Protein AF-A0A673L9M4-F1 (afdb_monomer_lite)

Organism: NCBI:txid307959

InterPro domains:
  IPR001152 Beta-thymosin [PF01290] (3-33)
  IPR001152 Beta-thymosin [PS00500] (18-29)
  IPR001152 Beta-thymosin [PTHR12021] (1-33)
  IPR001152 Beta-thymosin [SM00152] (7-40)
  IPR038386 Beta-thymosin superfamily [G3DSA:1.20.5.520] (2-35)

Sequence (58 aa):
MSDKPDLTEIARFDKTKLKKTETKEKNPLPTKESECLLHYSIHNNATLPHPNTSLSLS

Foldseek 3Di:
DDPDDDCVCVVPPDPVPDDDDDDDDPDDDQDPVNVVVVVVVVVVVVDPPPPDDDDDDD

Radius of gyration: 30.65 Å; chains: 1; bounding box: 57×30×88 Å

Secondary structure (DSSP, 8-state):
-------HHHHH--GGGSPP-----SSPPPPHHHHHHHHHHHHHHS----S-------

Structure (mmCIF, N/CA/C/O backbone):
data_AF-A0A673L9M4-F1
#
_entry.id   AF-A0A673L9M4-F1
#
loop_
_atom_site.group_PDB
_atom_site.id
_atom_site.type_symbol
_atom_site.label_atom_id
_atom_site.label_alt_id
_atom_site.label_comp_id
_atom_site.label_asym_id
_atom_site.label_entity_id
_atom_site.label_seq_id
_atom_site.pdbx_PDB_ins_code
_atom_site.Cartn_x
_atom_site.Cartn_y
_atom_site.Cartn_z
_atom_site.occupancy
_atom_site.B_iso_or_equiv
_atom_site.auth_seq_id
_atom_site.auth_comp_id
_atom_site.auth_asym_id
_atom_site.auth_atom_id
_atom_site.pdbx_PDB_model_num
ATOM 1 N N . MET A 1 1 ? 19.949 24.798 -25.612 1.00 63.59 1 MET A N 1
ATOM 2 C CA . MET A 1 1 ? 19.726 23.340 -25.728 1.00 63.59 1 MET A CA 1
ATOM 3 C C . MET A 1 1 ? 18.969 22.908 -24.483 1.00 63.59 1 MET A C 1
ATOM 5 O O . MET A 1 1 ? 19.257 23.455 -23.434 1.00 63.59 1 MET A O 1
ATOM 9 N N . SER A 1 2 ? 17.928 22.082 -24.599 1.00 70.50 2 SER A N 1
ATOM 10 C CA . SER A 1 2 ? 17.014 21.789 -23.485 1.00 70.50 2 SER A CA 1
ATOM 11 C C . SER A 1 2 ? 17.645 20.884 -22.424 1.00 70.50 2 SER A C 1
ATOM 13 O O . SER A 1 2 ? 17.766 19.683 -22.642 1.00 70.50 2 SER A O 1
ATOM 15 N N . ASP A 1 3 ? 17.945 21.451 -21.259 1.00 75.62 3 ASP A N 1
ATOM 16 C CA . ASP A 1 3 ? 18.326 20.735 -20.038 1.00 75.62 3 ASP A CA 1
ATOM 17 C C . ASP A 1 3 ? 17.092 20.085 -19.391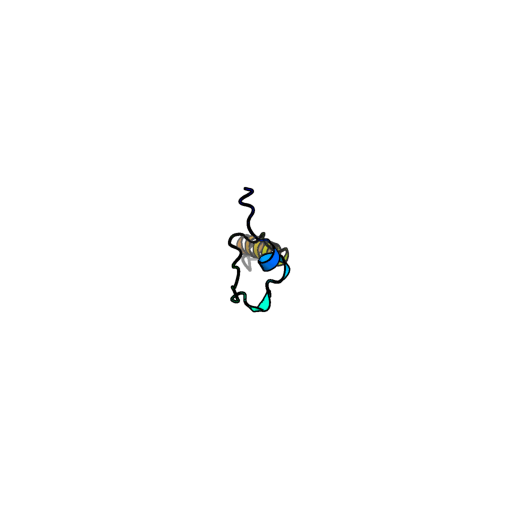 1.00 75.62 3 ASP A C 1
ATOM 19 O O . ASP A 1 3 ? 16.525 20.591 -18.423 1.00 75.62 3 ASP A O 1
ATOM 23 N N . LYS A 1 4 ? 16.598 18.987 -19.972 1.00 77.75 4 LYS A N 1
ATOM 24 C CA . LYS A 1 4 ? 15.553 18.163 -19.345 1.00 77.75 4 LYS A CA 1
ATOM 25 C C . LYS A 1 4 ? 16.192 16.884 -18.802 1.00 77.75 4 LYS A C 1
ATOM 27 O O . LYS A 1 4 ? 16.917 16.233 -19.551 1.00 77.75 4 LYS A O 1
ATOM 32 N N . PRO A 1 5 ? 15.946 16.528 -17.529 1.00 79.75 5 PRO A N 1
ATOM 33 C CA . PRO A 1 5 ? 16.526 15.332 -16.936 1.00 79.75 5 PRO A CA 1
ATOM 34 C C . PRO A 1 5 ? 15.986 14.075 -17.621 1.00 79.75 5 PRO A C 1
ATOM 36 O O . PRO A 1 5 ? 14.815 14.017 -18.002 1.00 79.75 5 PRO A O 1
ATOM 39 N N . ASP A 1 6 ? 16.843 13.067 -17.764 1.00 82.19 6 ASP A N 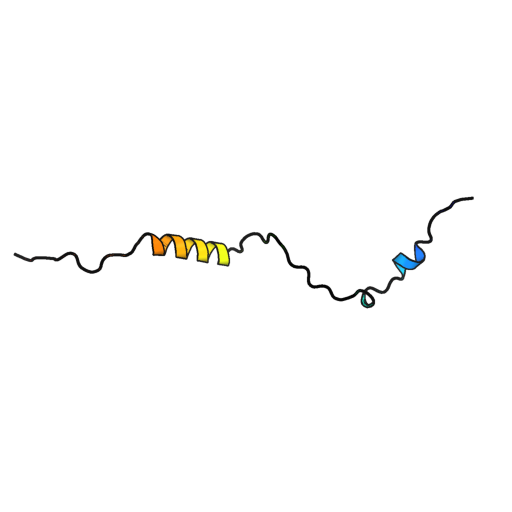1
ATOM 40 C CA . ASP A 1 6 ? 16.452 11.760 -18.283 1.00 82.19 6 ASP A CA 1
ATOM 41 C C . ASP A 1 6 ? 15.552 11.035 -17.265 1.00 82.19 6 ASP A C 1
ATOM 43 O O . ASP A 1 6 ? 15.965 10.718 -16.152 1.00 82.19 6 ASP A O 1
ATOM 47 N N . LEU A 1 7 ? 14.298 10.783 -17.647 1.00 88.00 7 LEU A N 1
ATOM 48 C CA . LEU A 1 7 ? 13.295 10.106 -16.815 1.00 88.00 7 LEU A CA 1
ATOM 49 C C . LEU A 1 7 ? 13.274 8.583 -17.037 1.00 88.00 7 LEU A C 1
ATOM 51 O O . LEU A 1 7 ? 12.506 7.872 -16.381 1.00 88.00 7 LEU A O 1
ATOM 55 N N . THR A 1 8 ? 14.103 8.064 -17.949 1.00 88.69 8 THR A N 1
ATOM 56 C CA . THR A 1 8 ? 14.167 6.632 -18.286 1.00 88.69 8 THR A CA 1
ATOM 57 C C . THR A 1 8 ? 14.542 5.786 -17.068 1.00 88.69 8 THR A C 1
ATOM 59 O O . THR A 1 8 ? 14.029 4.678 -16.897 1.00 88.69 8 THR A O 1
ATOM 62 N N . GLU A 1 9 ? 15.390 6.318 -16.186 1.00 88.62 9 GLU A N 1
ATOM 63 C CA . GLU A 1 9 ? 15.793 5.645 -14.950 1.00 88.62 9 GLU A CA 1
ATOM 64 C C . GLU A 1 9 ? 14.611 5.438 -13.997 1.00 88.62 9 GLU A C 1
ATOM 66 O O . GLU A 1 9 ? 14.433 4.342 -13.473 1.00 88.62 9 GLU A O 1
ATOM 71 N N . ILE A 1 10 ? 13.741 6.441 -13.849 1.00 87.94 10 ILE A N 1
ATOM 72 C CA . ILE A 1 10 ? 12.539 6.362 -13.004 1.00 87.94 10 ILE A CA 1
ATOM 73 C C . ILE A 1 10 ? 11.594 5.273 -13.526 1.00 87.94 10 ILE A C 1
ATOM 75 O O . ILE A 1 10 ? 11.041 4.501 -12.744 1.00 87.94 10 ILE A O 1
ATOM 79 N N . ALA A 1 11 ? 11.438 5.175 -14.851 1.00 90.00 11 ALA A N 1
ATOM 80 C CA . ALA A 1 11 ? 10.559 4.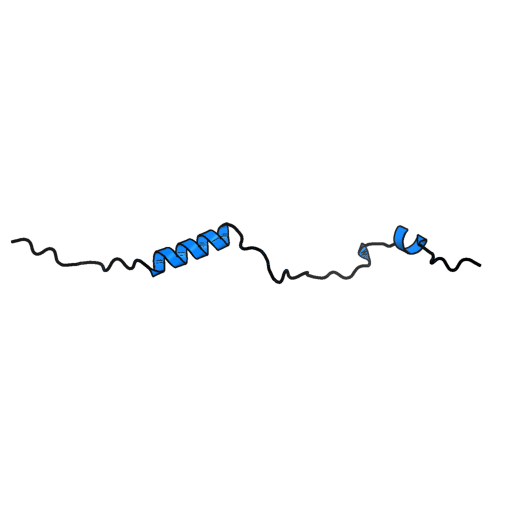192 -15.482 1.00 90.00 11 ALA A CA 1
ATOM 81 C C . ALA A 1 11 ? 11.048 2.742 -15.313 1.00 90.00 11 ALA A C 1
ATOM 83 O O . ALA A 1 11 ? 10.234 1.821 -15.270 1.00 90.00 11 ALA A O 1
ATOM 84 N N . ARG A 1 12 ? 12.367 2.530 -15.223 1.00 93.19 12 ARG A N 1
ATOM 85 C CA . ARG A 1 12 ? 12.995 1.198 -15.120 1.00 93.19 12 ARG A CA 1
ATOM 86 C C . ARG A 1 12 ? 13.480 0.861 -13.712 1.00 93.19 12 ARG A C 1
ATOM 88 O O . ARG A 1 12 ? 14.070 -0.201 -13.512 1.00 93.19 12 ARG A O 1
ATOM 95 N N . PHE A 1 13 ? 13.266 1.753 -12.749 1.00 93.44 13 PHE A N 1
ATOM 96 C CA . PHE A 1 13 ? 13.759 1.571 -11.397 1.00 93.44 13 PHE A CA 1
ATOM 97 C C . PHE A 1 13 ? 13.100 0.360 -10.725 1.00 93.44 13 PHE A C 1
ATOM 99 O O . PHE A 1 13 ? 11.877 0.256 -10.610 1.00 93.44 13 PHE A O 1
ATOM 106 N N . ASP A 1 14 ? 13.937 -0.551 -10.241 1.00 94.69 14 ASP A N 1
ATOM 107 C CA . ASP A 1 14 ? 13.502 -1.749 -9.540 1.00 94.69 14 ASP A CA 1
ATOM 108 C C . ASP A 1 14 ? 13.207 -1.438 -8.066 1.00 94.69 14 ASP A C 1
ATOM 110 O O . ASP A 1 14 ? 14.105 -1.163 -7.266 1.00 94.69 14 ASP A O 1
ATOM 114 N N . LYS A 1 15 ? 11.929 -1.539 -7.690 1.00 92.94 15 LYS A N 1
ATOM 115 C CA . LYS A 1 15 ? 11.444 -1.282 -6.325 1.00 92.94 15 LYS A CA 1
ATOM 116 C C . LYS A 1 15 ? 12.045 -2.228 -5.282 1.00 92.94 15 LYS A C 1
ATOM 118 O O . LYS A 1 15 ? 12.034 -1.893 -4.099 1.00 92.94 15 LYS A O 1
ATOM 123 N N . THR A 1 16 ? 12.574 -3.386 -5.679 1.00 94.69 16 THR A N 1
ATOM 124 C CA . THR A 1 16 ? 13.215 -4.330 -4.748 1.00 94.69 16 THR A CA 1
ATOM 125 C C . THR A 1 16 ? 14.547 -3.811 -4.205 1.00 94.69 16 THR A C 1
ATOM 127 O O . THR A 1 16 ? 14.961 -4.221 -3.122 1.00 94.69 16 THR A O 1
ATOM 130 N N . LYS A 1 17 ? 15.175 -2.848 -4.894 1.00 94.06 17 LYS A N 1
ATOM 131 C CA . LYS A 1 17 ? 16.410 -2.179 -4.456 1.00 94.06 17 LYS A CA 1
ATOM 132 C C . LYS A 1 17 ? 16.184 -1.169 -3.325 1.00 94.06 17 LYS A C 1
ATOM 134 O O . LYS A 1 17 ? 17.150 -0.656 -2.763 1.00 94.06 17 LYS A O 1
ATOM 139 N N . LEU A 1 18 ? 14.929 -0.868 -2.976 1.00 93.88 18 LEU A N 1
ATOM 140 C CA . LEU A 1 18 ? 14.602 -0.004 -1.844 1.00 93.88 18 LEU A CA 1
ATOM 141 C C . LEU A 1 18 ? 14.840 -0.740 -0.522 1.00 93.88 18 LEU A C 1
ATOM 143 O O . LEU A 1 18 ? 14.380 -1.865 -0.319 1.00 93.88 18 LEU A O 1
ATOM 147 N N . LYS A 1 19 ? 15.521 -0.072 0.414 1.00 93.44 19 LYS A N 1
ATOM 148 C CA . LYS A 1 19 ? 15.689 -0.584 1.777 1.00 93.44 19 LYS A CA 1
ATOM 149 C C . LYS A 1 19 ? 14.321 -0.760 2.433 1.00 93.44 19 LYS A C 1
ATOM 151 O O . LYS A 1 19 ? 13.463 0.118 2.338 1.00 93.44 19 LYS A O 1
ATOM 156 N N . LYS A 1 20 ? 14.134 -1.879 3.135 1.00 91.88 20 LYS A N 1
ATOM 157 C CA . LYS A 1 20 ? 12.954 -2.071 3.980 1.00 91.88 20 LYS A CA 1
ATOM 158 C C . LYS A 1 20 ? 12.989 -1.038 5.099 1.00 91.88 20 LYS A C 1
ATOM 160 O O . LYS A 1 20 ? 14.015 -0.856 5.748 1.00 91.88 20 LYS A O 1
ATOM 165 N N . THR A 1 21 ? 11.869 -0.360 5.286 1.00 90.94 21 THR A N 1
ATOM 166 C CA . THR A 1 21 ? 11.685 0.616 6.351 1.00 90.94 21 THR A CA 1
ATOM 167 C C . THR A 1 21 ? 10.348 0.342 7.021 1.00 90.94 21 THR A C 1
ATOM 169 O O . THR A 1 21 ? 9.357 0.074 6.341 1.00 90.94 21 THR A O 1
ATOM 172 N N . GLU A 1 22 ? 10.339 0.344 8.350 1.00 88.88 22 GLU A N 1
ATOM 173 C CA . GLU A 1 22 ? 9.123 0.233 9.149 1.00 88.88 22 GLU A CA 1
ATOM 174 C C . GLU A 1 22 ? 8.580 1.647 9.377 1.00 88.88 22 GLU A C 1
ATOM 176 O O . GLU A 1 22 ? 9.196 2.465 10.065 1.00 88.88 22 GLU A O 1
ATOM 181 N N . THR A 1 23 ? 7.436 1.967 8.776 1.00 86.56 23 THR A N 1
ATOM 182 C CA . THR A 1 23 ? 6.772 3.250 9.013 1.00 86.56 23 THR A CA 1
ATOM 183 C C . THR A 1 23 ? 5.942 3.155 10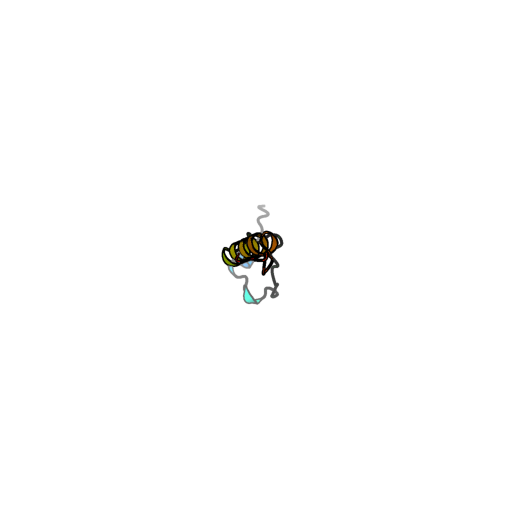.287 1.00 86.56 23 THR A C 1
ATOM 185 O O . THR A 1 23 ? 4.965 2.415 10.339 1.00 86.56 23 THR A O 1
ATOM 188 N N . LYS A 1 24 ? 6.319 3.926 11.313 1.00 83.75 24 LYS A N 1
ATOM 189 C CA . LYS A 1 24 ? 5.520 4.076 12.535 1.00 83.75 24 LYS A CA 1
ATOM 190 C C . LYS A 1 24 ? 4.576 5.259 12.397 1.00 83.75 24 LYS A C 1
ATOM 192 O O . LYS A 1 24 ? 5.021 6.407 12.362 1.00 83.75 24 LYS A O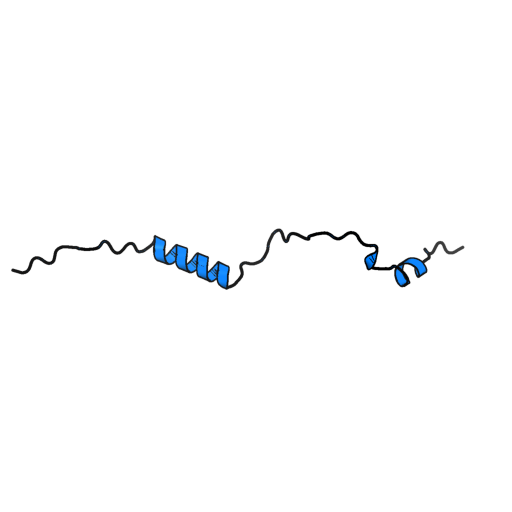 1
ATOM 197 N N . GLU A 1 25 ? 3.282 4.976 12.351 1.00 82.81 25 GLU A N 1
ATOM 198 C CA . GLU A 1 25 ? 2.243 5.996 12.410 1.00 82.81 25 GLU A CA 1
ATOM 199 C C . GLU A 1 25 ? 2.274 6.673 13.785 1.00 82.81 25 GLU A C 1
ATOM 201 O O . GLU A 1 25 ? 2.174 6.022 14.823 1.00 82.81 25 GLU A O 1
ATOM 206 N N . LYS A 1 26 ? 2.491 7.990 13.803 1.00 82.12 26 LYS A N 1
ATOM 207 C CA . LYS A 1 26 ? 2.612 8.757 15.051 1.00 82.12 26 LYS A CA 1
ATOM 208 C C . LYS A 1 26 ? 1.272 9.180 15.641 1.00 82.12 26 LYS A C 1
ATOM 210 O O . LYS A 1 26 ? 1.249 9.602 16.791 1.00 82.12 26 LYS A O 1
ATOM 215 N N . ASN A 1 27 ? 0.191 9.066 14.877 1.00 77.00 27 ASN A N 1
ATOM 216 C CA . ASN A 1 27 ? -1.145 9.433 15.324 1.00 77.00 27 ASN A CA 1
ATOM 217 C C . ASN A 1 27 ? -2.215 8.540 14.673 1.00 77.00 27 ASN A C 1
ATOM 219 O O . ASN A 1 27 ? -3.024 9.049 13.895 1.00 77.00 27 ASN A O 1
ATOM 223 N N . PRO A 1 28 ? -2.196 7.220 14.936 1.00 74.88 28 PRO A N 1
ATOM 224 C CA . PRO A 1 28 ? -3.290 6.366 14.510 1.00 74.88 28 PRO A CA 1
ATOM 225 C C . PRO A 1 28 ? -4.569 6.828 15.200 1.00 74.88 28 PRO A C 1
ATOM 227 O O . PRO A 1 28 ? -4.589 7.044 16.416 1.00 74.88 28 PRO A O 1
ATOM 230 N N . LEU A 1 29 ? -5.637 6.990 14.419 1.00 79.06 29 LEU A N 1
ATOM 231 C CA . LEU A 1 29 ? -6.962 7.165 15.000 1.00 79.06 29 LEU A CA 1
ATOM 232 C C . LEU A 1 29 ? -7.268 5.942 15.877 1.00 79.06 29 LEU A C 1
ATOM 234 O O . LEU A 1 29 ? -6.896 4.821 15.510 1.00 79.06 29 LEU A O 1
ATOM 238 N N . PRO A 1 30 ? -7.921 6.135 17.032 1.00 80.56 30 PRO A N 1
ATOM 239 C CA . PRO A 1 30 ? -8.294 5.018 17.880 1.00 80.56 30 PRO A CA 1
ATOM 240 C C . PRO A 1 30 ? -9.147 4.026 17.077 1.00 80.56 30 PRO A C 1
ATOM 242 O O . PRO A 1 30 ? -10.045 4.397 16.322 1.00 80.56 30 PRO A O 1
ATOM 245 N N . THR A 1 31 ? -8.834 2.738 17.200 1.00 81.38 31 THR A N 1
ATOM 246 C CA . THR A 1 31 ? -9.668 1.671 16.644 1.00 81.38 31 THR A CA 1
ATOM 247 C C . THR A 1 31 ? -10.919 1.507 17.502 1.00 81.38 31 THR A C 1
ATOM 249 O O . THR A 1 31 ? -10.875 1.757 18.706 1.00 81.38 31 THR A O 1
ATOM 252 N N . LYS A 1 32 ? -12.013 0.994 16.924 1.00 75.19 32 LYS A N 1
ATOM 253 C CA . LYS A 1 32 ? -13.248 0.685 17.673 1.00 75.19 32 LYS A CA 1
ATOM 254 C C . LYS A 1 32 ? -12.986 -0.175 18.916 1.00 75.19 32 LYS A C 1
ATOM 256 O O . LYS A 1 32 ? -13.608 0.026 19.947 1.00 75.19 32 LYS A O 1
ATOM 261 N N . GLU A 1 33 ? -12.036 -1.105 18.836 1.00 75.12 33 GLU A N 1
ATOM 262 C CA . GLU A 1 33 ? -11.616 -1.930 19.974 1.00 75.12 33 GLU A CA 1
ATOM 263 C C . GLU A 1 33 ? -10.950 -1.092 21.072 1.00 75.12 33 GLU A C 1
ATOM 265 O O . GLU A 1 33 ? -11.296 -1.228 22.244 1.00 75.12 33 GLU A O 1
ATOM 270 N N . SER A 1 34 ? -10.045 -0.178 20.704 1.00 72.25 34 SER A N 1
ATOM 271 C CA . SER A 1 34 ? -9.427 0.744 21.663 1.00 72.25 34 SER A CA 1
ATOM 272 C C . SER A 1 34 ? -10.437 1.731 22.264 1.00 72.25 34 SER A C 1
ATOM 274 O O . SER A 1 34 ? -10.372 2.014 23.458 1.00 72.25 34 SER A O 1
ATOM 276 N N . GLU A 1 35 ? -11.424 2.184 21.485 1.00 72.94 35 GLU A N 1
ATOM 277 C CA . GLU A 1 35 ? -12.538 3.002 21.974 1.00 72.94 35 GLU A CA 1
ATOM 278 C C . GLU A 1 35 ? -13.400 2.225 22.976 1.00 72.94 35 GLU A C 1
ATOM 280 O O . GLU A 1 35 ? -13.711 2.743 24.048 1.00 72.94 35 GLU A O 1
ATOM 285 N N . CYS A 1 36 ? -13.740 0.965 22.676 1.00 65.69 36 CYS A N 1
ATOM 286 C CA . CYS A 1 36 ? -14.491 0.098 23.584 1.00 65.69 36 CYS A CA 1
ATOM 287 C C . CYS A 1 36 ? -13.730 -0.173 24.889 1.00 65.69 36 CYS A C 1
ATOM 289 O O . CYS A 1 36 ? -14.338 -0.136 25.959 1.00 65.69 36 CYS A O 1
ATOM 291 N N . LEU A 1 37 ? -12.412 -0.401 24.831 1.00 74.25 37 LEU A N 1
ATOM 292 C CA . LEU A 1 37 ? -11.575 -0.592 26.022 1.00 74.25 37 LEU A CA 1
ATOM 293 C C . LEU A 1 37 ? -11.487 0.676 26.882 1.00 74.25 37 LEU A C 1
ATOM 295 O O . LEU A 1 37 ? -11.529 0.585 28.113 1.00 74.25 37 LEU A O 1
ATOM 299 N N . LEU A 1 38 ? -11.420 1.858 26.258 1.00 73.69 38 LEU A N 1
ATOM 300 C CA . LEU A 1 38 ? -11.499 3.138 26.967 1.00 73.69 38 LEU A CA 1
ATOM 301 C C . LEU A 1 38 ? -12.865 3.314 27.634 1.00 73.69 38 LEU A C 1
ATOM 303 O O . LEU A 1 38 ? -12.925 3.645 28.815 1.00 73.69 38 LEU A O 1
ATOM 307 N N . HIS A 1 39 ? -13.956 3.024 26.921 1.00 69.25 39 HIS A N 1
ATOM 308 C CA . HIS A 1 39 ? -15.314 3.099 27.464 1.00 69.25 39 HIS A CA 1
ATOM 309 C C . HIS A 1 39 ? -15.491 2.156 28.663 1.00 69.25 39 HIS A C 1
ATOM 311 O O . HIS A 1 39 ? -15.990 2.565 29.708 1.00 69.25 39 HIS A O 1
ATOM 317 N N . TYR A 1 40 ? -15.018 0.913 28.545 1.00 69.31 40 TYR A N 1
ATOM 318 C CA . TYR A 1 40 ? -15.040 -0.075 29.623 1.00 69.31 40 TYR A CA 1
ATOM 319 C C . TYR A 1 40 ? -14.261 0.416 30.847 1.00 69.31 40 TYR A C 1
ATOM 321 O O . TYR A 1 40 ? -14.774 0.396 31.962 1.00 69.31 40 TYR A O 1
ATOM 329 N N . SER A 1 41 ? -13.048 0.929 30.653 1.00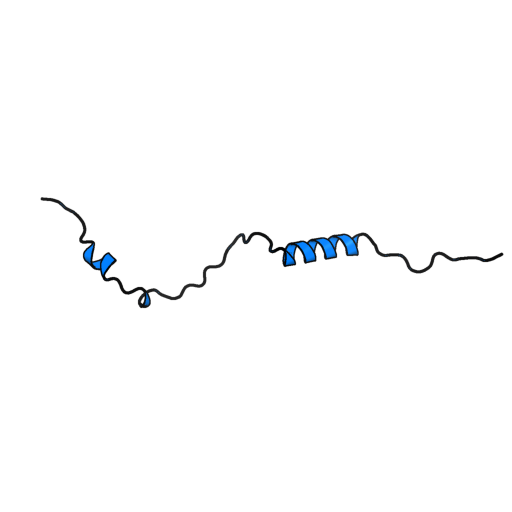 68.81 41 SER A N 1
ATOM 330 C CA . SER A 1 41 ? -12.226 1.446 31.755 1.00 68.81 41 SER A CA 1
ATOM 331 C C . SER A 1 41 ? -12.879 2.645 32.456 1.00 68.81 41 SER A C 1
ATOM 333 O O . SER A 1 41 ? -12.814 2.763 33.675 1.00 68.81 41 SER A O 1
ATOM 335 N N . ILE A 1 42 ? -13.568 3.515 31.712 1.00 71.62 42 ILE A N 1
ATOM 336 C CA . ILE A 1 42 ? -14.283 4.667 32.280 1.00 71.62 42 ILE A CA 1
ATOM 337 C C . ILE A 1 42 ? -15.513 4.217 33.087 1.00 71.62 42 ILE A C 1
ATOM 339 O O . ILE A 1 42 ? -15.721 4.703 34.199 1.00 71.62 42 ILE A O 1
ATOM 343 N N . HIS A 1 43 ? -16.300 3.262 32.578 1.00 66.69 43 HIS A N 1
ATOM 344 C CA . HIS A 1 43 ? -17.509 2.772 33.260 1.00 66.69 43 HIS A CA 1
ATOM 345 C C . HIS A 1 43 ? -17.204 1.938 34.511 1.00 66.69 43 HIS A C 1
ATOM 347 O O . HIS A 1 43 ? -17.928 2.041 35.502 1.00 66.69 43 HIS A O 1
ATOM 353 N N . ASN A 1 44 ? -16.112 1.167 34.517 1.00 66.31 44 ASN A N 1
ATOM 354 C CA . ASN A 1 44 ? -15.726 0.365 35.686 1.00 66.31 44 ASN A CA 1
ATOM 355 C C . ASN A 1 44 ? -15.063 1.187 36.797 1.00 66.31 44 ASN A C 1
ATOM 357 O O . ASN A 1 44 ? -15.182 0.838 37.968 1.00 66.31 44 ASN A O 1
ATOM 361 N N . ASN A 1 45 ? -14.406 2.300 36.461 1.00 57.88 45 ASN A N 1
ATOM 362 C CA . ASN A 1 45 ? -13.773 3.158 37.463 1.00 57.88 45 ASN A CA 1
ATOM 363 C C . ASN A 1 45 ? -14.781 4.069 38.190 1.00 57.88 45 ASN A C 1
ATOM 365 O O . ASN A 1 45 ? -14.465 4.588 39.258 1.00 57.88 45 ASN A O 1
ATOM 369 N N . ALA A 1 46 ? -15.987 4.258 37.639 1.00 54.38 46 ALA A N 1
ATOM 370 C CA . ALA A 1 46 ? -17.049 5.072 38.238 1.00 54.38 46 ALA A CA 1
ATOM 371 C C . ALA A 1 46 ? -18.048 4.272 39.096 1.00 54.38 46 ALA A C 1
ATOM 373 O O . ALA A 1 46 ? -18.840 4.870 39.820 1.00 54.38 46 ALA A O 1
ATOM 374 N N . THR A 1 47 ? -18.016 2.937 39.054 1.00 48.94 47 THR A N 1
ATOM 375 C CA . THR A 1 47 ? -18.939 2.099 39.831 1.00 48.94 47 THR A CA 1
ATOM 376 C C . THR A 1 47 ? -18.172 0.976 40.516 1.00 48.94 47 THR A C 1
ATOM 378 O O . THR A 1 47 ? -18.118 -0.147 40.029 1.00 48.94 47 THR A O 1
ATOM 381 N N . LEU A 1 48 ? -17.606 1.269 41.690 1.00 44.56 48 LEU A N 1
ATOM 382 C CA . LEU A 1 48 ? -17.494 0.248 42.728 1.00 44.56 48 LEU A CA 1
ATOM 383 C C . LEU A 1 48 ? -18.877 0.145 43.390 1.00 44.56 48 LEU A C 1
ATOM 385 O O . LEU A 1 48 ? -19.211 1.024 44.193 1.00 44.56 48 LEU A O 1
ATOM 389 N N . PRO A 1 49 ? -19.706 -0.879 43.104 1.00 47.06 49 PRO A N 1
ATOM 390 C CA . PRO A 1 49 ? -20.774 -1.203 44.029 1.00 47.06 49 PRO A CA 1
ATOM 391 C C . PRO A 1 49 ? -20.082 -1.649 45.318 1.00 47.06 49 PRO A C 1
ATOM 393 O O . PRO A 1 49 ? -19.437 -2.695 45.353 1.00 47.06 49 PRO A O 1
ATOM 396 N N . HIS A 1 50 ? -20.161 -0.825 46.363 1.00 44.53 50 HIS A N 1
ATOM 397 C CA . HIS A 1 50 ? -19.834 -1.269 47.711 1.00 44.53 50 HIS A CA 1
ATOM 398 C C . HIS A 1 50 ? -20.686 -2.515 47.988 1.00 44.53 50 HIS A C 1
ATOM 400 O O . HIS A 1 50 ? -21.918 -2.412 47.961 1.00 44.53 50 HIS A O 1
ATOM 406 N N . PRO A 1 51 ? -20.095 -3.698 48.213 1.00 47.66 51 PRO A N 1
ATOM 407 C CA . PRO A 1 51 ? -20.883 -4.823 48.664 1.00 47.66 51 PRO A CA 1
ATOM 408 C C . PRO A 1 51 ? -21.297 -4.526 50.109 1.00 47.66 51 PRO A C 1
ATOM 410 O O . PRO A 1 51 ? -20.431 -4.288 50.935 1.00 47.66 51 PRO A O 1
ATOM 413 N N . ASN A 1 52 ? -22.607 -4.574 50.374 1.00 41.88 52 ASN A N 1
ATOM 414 C CA . ASN A 1 52 ? -23.271 -4.752 51.677 1.00 41.88 52 ASN A CA 1
ATOM 415 C C . ASN A 1 52 ? -23.557 -3.549 52.611 1.00 41.88 52 ASN A C 1
ATOM 417 O O . ASN A 1 52 ? -23.201 -3.522 53.784 1.00 41.88 52 ASN A O 1
ATOM 421 N N . THR A 1 53 ? -24.436 -2.643 52.181 1.00 47.03 53 THR A N 1
ATOM 422 C CA . THR A 1 53 ? -25.312 -1.935 53.134 1.00 47.03 53 THR A CA 1
ATOM 423 C C . THR A 1 53 ? -26.217 -2.951 53.855 1.00 47.03 53 THR A C 1
ATOM 425 O O . THR A 1 53 ? -26.950 -3.703 53.216 1.00 47.03 53 THR A O 1
ATOM 428 N N . SER A 1 54 ? -26.127 -2.990 55.187 1.00 44.47 54 SER A N 1
ATOM 429 C CA . SER A 1 54 ? -26.910 -3.828 56.107 1.00 44.47 54 SER A CA 1
ATOM 430 C C . SER A 1 54 ? -28.423 -3.755 55.846 1.00 44.47 54 SER A C 1
ATOM 432 O O . SER A 1 54 ? -29.022 -2.687 55.961 1.00 44.47 54 SER A O 1
ATOM 434 N N . LEU A 1 55 ? -29.053 -4.896 55.551 1.00 43.59 55 LEU A N 1
ATOM 435 C CA . LEU A 1 55 ? -30.491 -5.082 55.744 1.00 43.59 55 LEU A CA 1
ATOM 436 C C . LEU A 1 55 ? -30.705 -5.576 57.179 1.00 43.59 55 LEU A C 1
ATOM 438 O O . LEU A 1 55 ? -30.609 -6.772 57.452 1.00 43.59 55 LEU A O 1
ATOM 442 N N . SER A 1 56 ? -30.982 -4.659 58.107 1.00 46.47 56 SER A N 1
ATOM 443 C CA . SER A 1 56 ? -31.570 -5.014 59.399 1.00 46.47 56 SER A CA 1
ATOM 444 C C . SER A 1 56 ? -33.048 -5.340 59.184 1.00 46.47 56 SER A C 1
ATOM 446 O O . SER A 1 56 ? -33.833 -4.441 58.881 1.00 46.47 56 SER A O 1
ATOM 448 N N . LEU A 1 57 ? -33.425 -6.609 59.323 1.00 48.50 57 LEU A N 1
ATOM 449 C CA . LEU A 1 57 ? -34.827 -7.011 59.380 1.00 48.50 57 LEU A CA 1
ATOM 450 C C . LEU A 1 57 ? -35.276 -6.978 60.849 1.00 48.50 57 LEU A C 1
ATOM 452 O O . LEU A 1 57 ? -34.719 -7.695 61.681 1.00 48.50 57 LEU A O 1
ATOM 456 N N . SER A 1 58 ? -36.217 -6.082 61.141 1.00 48.09 58 SER A N 1
ATOM 457 C CA . SER A 1 58 ? -37.027 -6.017 62.364 1.00 48.09 58 SER A CA 1
ATOM 458 C C . SER A 1 58 ? -38.071 -7.123 62.405 1.00 48.09 58 SER A C 1
ATOM 460 O O . SER A 1 58 ? -38.673 -7.344 61.327 1.00 48.09 58 SER A O 1
#

pLDDT: mean 72.91, std 16.64, range [41.88, 94.69]